Protein AF-A0A8J8AM19-F1 (afdb_monomer_lite)

Sequence (133 aa):
MIRPTSLARLFSALFAFALLAAAIPASAAVNDEQLAAAVAKLEKAGVVTDASYWLANAKRNQTCDGEKVGALIIAGAKRQGGKAGDLDGALKHLVRRRVITKTEYWETNAVAGKACAGGQVGSLISRLASTTK

Foldseek 3Di:
DDDDDDDDPDDDDPPVPPPPDPPDPPVQVVLLVLLLVLLVLCVVLVLDDCSVLLSVALGAPHKDFLQNLQSSLQSLQVLLVQPDPGSVSSLVSCCVVVLDVDCPLSVPANDHPHIDGSPVSSSSSSSSSVSHD

Radius of gyration: 26.18 Å; chains: 1; bounding box: 47×62×80 Å

Secondary structure (DSSP, 8-state):
-------------------------HHHHHHHHHHHHHHHHHHHTTS-S-HHHHHHHSSTT-EEEHHHHHHHHHHHHHHTT---SSHHHHHHHHHHTTS-S-SHHHHHHSSTT-EEEHHHHHHHHHHHHHH--

Structure (mmCIF, N/CA/C/O backbone):
data_AF-A0A8J8AM19-F1
#
_entry.id   AF-A0A8J8AM19-F1
#
loop_
_atom_site.group_PDB
_atom_site.id
_atom_site.type_symbol
_atom_site.label_atom_id
_atom_site.label_alt_id
_atom_site.label_comp_id
_atom_site.label_asym_id
_atom_site.label_entity_id
_atom_site.label_seq_id
_atom_site.pdbx_PDB_ins_code
_atom_site.Cartn_x
_atom_site.Cartn_y
_atom_site.Cartn_z
_atom_site.occupancy
_atom_site.B_iso_or_equiv
_atom_site.auth_seq_id
_atom_site.auth_comp_id
_atom_site.auth_asym_id
_atom_site.auth_atom_id
_atom_site.pdbx_PDB_model_num
ATOM 1 N N . MET A 1 1 ? 29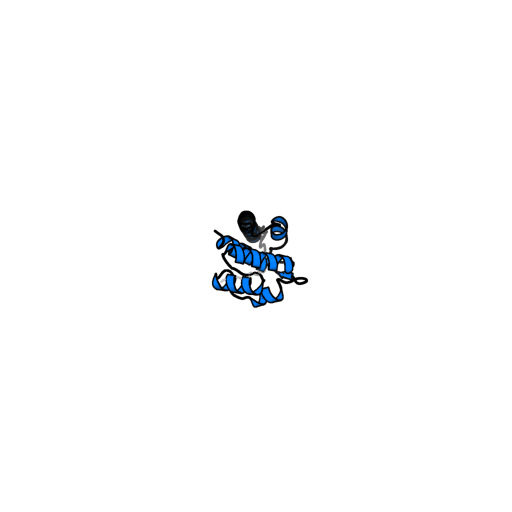.358 47.988 67.576 1.00 43.28 1 MET A N 1
ATOM 2 C CA . MET A 1 1 ? 29.717 48.032 66.142 1.00 43.28 1 MET A CA 1
ATOM 3 C C . MET A 1 1 ? 28.794 47.074 65.395 1.00 43.28 1 MET A C 1
ATOM 5 O O . MET A 1 1 ? 28.627 45.963 65.867 1.00 43.28 1 MET A O 1
ATOM 9 N N . ILE A 1 2 ? 28.231 47.544 64.273 1.00 49.12 2 ILE A N 1
ATOM 10 C CA . ILE A 1 2 ? 27.378 46.861 63.272 1.00 49.12 2 ILE A CA 1
ATOM 11 C C . ILE A 1 2 ? 25.879 46.714 63.636 1.00 49.12 2 ILE A C 1
ATOM 13 O O . ILE A 1 2 ? 25.476 45.930 64.487 1.00 49.12 2 ILE A O 1
ATOM 17 N N . ARG A 1 3 ? 25.081 47.559 62.960 1.00 44.12 3 ARG A N 1
ATOM 18 C CA . ARG A 1 3 ? 23.607 47.639 62.894 1.00 44.12 3 ARG A CA 1
ATOM 19 C C . ARG A 1 3 ? 23.070 46.697 61.768 1.00 44.12 3 ARG A C 1
ATOM 21 O O . ARG A 1 3 ? 23.848 45.912 61.244 1.00 44.12 3 ARG A O 1
ATOM 28 N N . PRO A 1 4 ? 21.809 46.800 61.305 1.00 50.88 4 PRO A N 1
ATOM 29 C CA . PRO A 1 4 ? 20.662 46.046 61.787 1.00 50.88 4 PRO A CA 1
ATOM 30 C C . PRO A 1 4 ? 19.961 45.258 60.650 1.00 50.88 4 PRO A C 1
ATOM 32 O O . PRO A 1 4 ? 20.354 45.290 59.487 1.00 50.88 4 PRO A O 1
ATOM 35 N N . THR A 1 5 ? 18.891 44.564 61.026 1.00 54.84 5 THR A N 1
ATOM 36 C CA . THR A 1 5 ? 17.759 44.100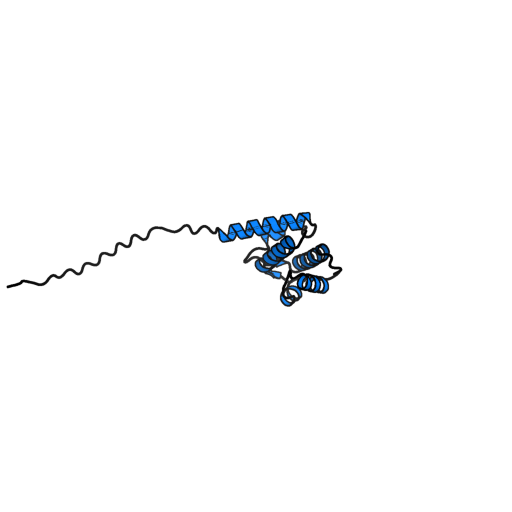 60.206 1.00 54.84 5 THR A CA 1
ATOM 37 C C . THR A 1 5 ? 17.579 44.771 58.833 1.00 54.84 5 THR A C 1
ATOM 39 O O . THR A 1 5 ? 17.400 45.982 58.732 1.00 54.84 5 THR A O 1
ATOM 42 N N . SER A 1 6 ? 17.479 43.964 57.771 1.00 50.69 6 SER A N 1
ATOM 43 C CA . SER A 1 6 ? 16.816 44.365 56.523 1.00 50.69 6 SER A CA 1
ATOM 44 C C . SER A 1 6 ? 15.852 43.283 56.058 1.00 50.69 6 SER A C 1
ATOM 46 O O . SER A 1 6 ? 16.200 42.280 55.442 1.00 50.69 6 SER A O 1
ATOM 48 N N . LEU A 1 7 ? 14.603 43.542 56.435 1.00 54.88 7 LEU A N 1
ATOM 49 C CA . LEU A 1 7 ? 13.380 43.099 55.795 1.00 54.88 7 LEU A CA 1
ATOM 50 C C . LEU A 1 7 ? 13.403 43.582 54.334 1.00 54.88 7 LEU A C 1
ATOM 52 O O . LEU A 1 7 ? 13.360 44.782 54.089 1.00 54.88 7 LEU A O 1
ATOM 56 N N . ALA A 1 8 ? 13.433 42.671 53.369 1.00 47.50 8 ALA A N 1
ATOM 57 C CA . ALA A 1 8 ? 13.026 42.971 51.997 1.00 47.50 8 ALA A CA 1
ATOM 58 C C . ALA A 1 8 ? 12.528 41.685 51.331 1.00 47.50 8 ALA A C 1
ATOM 60 O O . ALA A 1 8 ? 13.109 41.155 50.390 1.00 47.50 8 ALA A O 1
ATOM 61 N N . ARG A 1 9 ? 11.414 41.166 51.859 1.00 54.44 9 ARG A N 1
ATOM 62 C CA . ARG A 1 9 ? 10.478 40.393 51.044 1.00 54.44 9 ARG A CA 1
ATOM 63 C C . ARG A 1 9 ? 9.905 41.360 50.019 1.00 54.44 9 ARG A C 1
ATOM 65 O O . ARG A 1 9 ? 9.105 42.203 50.398 1.00 54.44 9 ARG A O 1
ATOM 72 N N . LEU A 1 10 ? 10.280 41.222 48.756 1.00 51.97 10 LEU A N 1
ATOM 73 C CA . LEU A 1 10 ? 9.481 41.716 47.641 1.00 51.97 10 LEU A CA 1
ATOM 74 C C . LEU A 1 10 ? 9.707 40.794 46.445 1.00 51.97 10 LEU A C 1
ATOM 76 O O . LEU A 1 10 ? 10.628 40.936 45.649 1.00 51.97 10 LEU A O 1
ATOM 80 N N . PHE A 1 11 ? 8.829 39.793 46.398 1.00 53.28 11 PHE A N 1
ATOM 81 C CA . PHE A 1 11 ? 8.333 39.165 45.183 1.00 53.28 11 PHE A CA 1
ATOM 82 C C . PHE A 1 11 ? 8.174 40.225 44.079 1.00 53.28 11 PHE A C 1
ATOM 84 O O . PHE A 1 11 ? 7.395 41.164 44.222 1.00 53.28 11 PHE A O 1
ATOM 91 N N . SER A 1 12 ? 8.868 40.065 42.959 1.00 47.41 12 SER A N 1
ATOM 92 C CA . SER A 1 12 ? 8.448 40.660 41.689 1.00 47.41 12 SER A CA 1
ATOM 93 C C . SER A 1 12 ? 8.850 39.727 40.564 1.00 47.41 12 SER A C 1
ATOM 95 O O . SER A 1 12 ? 9.909 39.824 39.953 1.00 47.41 12 SER A O 1
ATOM 97 N N . ALA A 1 13 ? 7.960 38.761 40.364 1.00 53.47 13 ALA A N 1
ATOM 98 C CA . ALA A 1 13 ? 7.844 37.996 39.146 1.00 53.47 13 ALA A CA 1
ATOM 99 C C . ALA A 1 13 ? 7.459 38.948 38.006 1.00 53.47 13 ALA A C 1
ATOM 101 O O . ALA A 1 13 ? 6.362 39.496 37.995 1.00 53.47 13 ALA A O 1
ATOM 102 N N . LEU A 1 14 ? 8.349 39.111 37.034 1.00 52.09 14 LEU A N 1
ATOM 103 C CA . LEU A 1 14 ? 8.008 39.575 35.691 1.00 52.09 14 LEU A CA 1
ATOM 10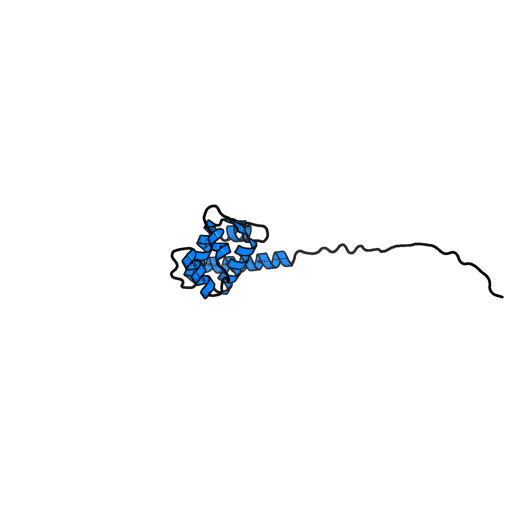4 C C . LEU A 1 14 ? 8.735 38.667 34.703 1.00 52.09 14 LEU A C 1
ATOM 106 O O . LEU A 1 14 ? 9.705 39.016 34.040 1.00 52.09 14 LEU A O 1
ATOM 110 N N . PHE A 1 15 ? 8.252 37.428 34.677 1.00 47.31 15 PHE A N 1
ATOM 111 C CA . PHE A 1 15 ? 8.540 36.454 33.641 1.00 47.31 15 PHE A CA 1
ATOM 112 C C . PHE A 1 15 ? 7.744 36.887 32.401 1.00 47.31 15 PHE A C 1
ATOM 114 O O . PHE A 1 15 ? 6.607 36.467 32.201 1.00 47.31 15 PHE A O 1
ATOM 121 N N . ALA A 1 16 ? 8.296 37.804 31.604 1.00 50.41 16 ALA A N 1
ATOM 122 C CA . ALA A 1 16 ? 7.707 38.208 30.328 1.00 50.41 16 ALA A CA 1
ATOM 123 C C . ALA A 1 16 ? 7.964 37.113 29.279 1.00 50.41 16 ALA A C 1
ATOM 125 O O . ALA A 1 16 ? 8.771 37.252 28.364 1.00 50.41 16 ALA A O 1
ATOM 126 N N . PHE A 1 17 ? 7.287 35.980 29.458 1.00 51.31 17 PHE A N 1
ATOM 127 C CA . PHE A 1 17 ? 7.216 34.891 28.496 1.00 51.31 17 PHE A CA 1
ATOM 128 C C . PHE A 1 17 ? 6.097 35.209 27.508 1.00 51.31 17 PHE A C 1
ATOM 130 O O . PHE A 1 17 ? 4.945 34.834 27.700 1.00 51.31 17 PHE A O 1
ATOM 137 N N . ALA A 1 18 ? 6.427 35.960 26.464 1.00 55.31 18 ALA A N 1
ATOM 138 C CA . ALA A 1 18 ? 5.520 36.208 25.350 1.00 55.31 18 ALA A CA 1
ATOM 139 C C . ALA A 1 18 ? 6.265 36.061 24.020 1.00 55.31 18 ALA A C 1
ATOM 141 O O . ALA A 1 18 ? 6.269 36.954 23.181 1.00 55.31 18 ALA A O 1
ATOM 142 N N . LEU A 1 19 ? 6.896 34.901 23.826 1.00 51.19 19 LEU A N 1
ATOM 143 C CA . LEU A 1 19 ? 7.164 34.377 22.493 1.00 51.19 19 LEU A CA 1
ATOM 144 C C . LEU A 1 19 ? 6.179 33.228 22.274 1.00 51.19 19 LEU A C 1
ATOM 146 O O . LEU A 1 19 ? 6.487 32.061 22.514 1.00 51.19 19 LEU A O 1
ATOM 150 N N . LEU A 1 20 ? 4.943 33.575 21.910 1.00 54.50 20 LEU A N 1
ATOM 151 C CA . LEU A 1 20 ? 3.954 32.587 21.506 1.00 54.50 20 LEU A CA 1
ATOM 152 C C . LEU A 1 20 ? 4.437 31.987 20.182 1.00 54.50 20 LEU A C 1
ATOM 154 O O . LEU A 1 20 ? 4.308 32.585 19.116 1.00 54.50 20 LEU A O 1
ATOM 158 N N . ALA A 1 21 ? 5.078 30.829 20.292 1.00 52.06 21 ALA A N 1
ATOM 159 C CA . ALA A 1 21 ? 5.559 30.033 19.185 1.00 52.06 21 ALA A CA 1
ATOM 160 C C . ALA A 1 21 ? 4.399 29.702 18.239 1.00 52.06 21 ALA A C 1
ATOM 162 O O . ALA A 1 21 ? 3.530 28.888 18.556 1.00 52.06 21 ALA A O 1
ATOM 163 N N . ALA A 1 22 ? 4.418 30.281 17.041 1.00 51.84 22 ALA A N 1
ATOM 164 C CA . ALA A 1 22 ? 3.741 29.684 15.905 1.00 51.84 22 ALA A CA 1
ATOM 165 C C . ALA A 1 22 ? 4.525 28.417 15.526 1.00 51.84 22 ALA A C 1
ATOM 167 O O . ALA A 1 22 ? 5.447 28.449 14.713 1.00 51.84 22 ALA A O 1
ATOM 168 N N . ALA A 1 23 ? 4.204 27.297 16.173 1.00 54.53 23 ALA A N 1
ATOM 169 C CA . ALA A 1 23 ? 4.656 25.981 15.749 1.00 54.53 23 ALA A CA 1
ATOM 170 C C . ALA A 1 23 ? 3.959 25.645 14.421 1.00 54.53 23 ALA A C 1
ATOM 172 O O . ALA A 1 23 ? 2.851 25.114 14.388 1.00 54.53 23 ALA A O 1
ATOM 173 N N . ILE A 1 24 ? 4.593 26.025 13.313 1.00 60.44 24 ILE A N 1
ATOM 174 C CA . ILE A 1 24 ? 4.156 25.683 11.959 1.00 60.44 24 ILE A CA 1
ATOM 175 C C . ILE A 1 24 ? 4.170 24.148 11.833 1.00 60.44 24 ILE A C 1
ATOM 177 O O . ILE A 1 24 ? 5.191 23.531 12.157 1.00 60.44 24 ILE A O 1
ATOM 181 N N . PRO A 1 25 ? 3.101 23.496 11.335 1.00 52.41 25 PRO A N 1
ATOM 182 C CA . PRO A 1 25 ? 3.067 22.052 11.123 1.00 52.41 25 PRO A CA 1
ATOM 183 C C . PRO A 1 25 ? 3.862 21.672 9.861 1.00 52.41 25 PRO A C 1
ATOM 185 O O . PRO A 1 25 ? 3.334 21.067 8.931 1.00 52.41 25 PRO A O 1
ATOM 188 N N . ALA A 1 26 ? 5.153 22.008 9.817 1.00 58.47 26 ALA A N 1
ATOM 189 C CA . ALA A 1 26 ? 6.036 21.691 8.695 1.00 58.47 26 ALA A CA 1
ATOM 190 C C . ALA A 1 26 ? 6.093 20.174 8.430 1.00 58.47 26 ALA A C 1
ATOM 192 O O . ALA A 1 26 ? 6.150 19.734 7.287 1.00 58.47 26 ALA A O 1
ATOM 193 N N . SER A 1 27 ? 5.984 19.354 9.483 1.00 59.72 27 SER A N 1
ATOM 194 C CA . SER A 1 27 ? 5.999 17.892 9.361 1.00 59.72 27 SER A CA 1
ATOM 195 C C . SER A 1 27 ? 4.760 17.318 8.657 1.00 59.72 27 SER A C 1
ATOM 197 O O . SER A 1 27 ? 4.872 16.293 7.991 1.00 59.72 27 SER A O 1
ATOM 199 N N . ALA A 1 28 ? 3.588 17.956 8.762 1.00 61.62 28 ALA A N 1
ATOM 200 C CA . ALA A 1 28 ? 2.385 17.482 8.072 1.00 61.62 28 ALA A CA 1
ATOM 201 C C . ALA A 1 28 ? 2.443 17.798 6.570 1.00 61.62 28 ALA A C 1
ATOM 203 O O . ALA A 1 28 ? 2.149 16.929 5.754 1.00 61.62 28 ALA A O 1
ATOM 204 N N . ALA A 1 29 ? 2.906 19.000 6.216 1.00 62.59 29 ALA A N 1
ATOM 205 C CA . ALA A 1 29 ? 3.047 19.427 4.826 1.00 62.59 29 ALA A CA 1
ATOM 206 C C . ALA A 1 29 ? 4.041 18.553 4.039 1.00 62.59 29 ALA A C 1
ATOM 208 O O . ALA A 1 29 ? 3.740 18.135 2.924 1.00 62.59 29 ALA A O 1
ATOM 209 N N . VAL A 1 30 ? 5.180 18.194 4.646 1.00 60.97 30 VAL A N 1
ATOM 210 C CA . VAL A 1 30 ? 6.181 17.315 4.012 1.00 60.97 30 VAL A CA 1
ATOM 211 C C . VAL A 1 30 ? 5.610 15.923 3.708 1.00 60.97 30 VAL A C 1
ATOM 213 O O . VAL A 1 30 ? 5.892 15.360 2.652 1.00 60.97 30 VAL A O 1
ATOM 216 N N . ASN A 1 31 ? 4.774 15.369 4.593 1.00 81.19 31 ASN A N 1
ATOM 217 C CA . ASN A 1 31 ? 4.151 14.060 4.363 1.00 81.19 31 ASN A CA 1
ATOM 218 C C . ASN A 1 31 ? 3.127 14.103 3.217 1.00 81.19 31 ASN A C 1
ATOM 220 O O . ASN A 1 31 ? 3.038 13.155 2.436 1.00 81.19 31 ASN A O 1
ATOM 224 N N . ASP A 1 32 ? 2.373 15.197 3.102 1.00 87.00 32 ASP A N 1
ATOM 225 C CA . ASP A 1 32 ? 1.370 15.379 2.051 1.00 87.00 32 ASP A CA 1
ATOM 226 C C . ASP A 1 32 ? 2.017 15.542 0.667 1.00 87.00 32 ASP A C 1
ATOM 228 O O . ASP A 1 32 ? 1.546 14.952 -0.306 1.00 87.00 32 ASP A O 1
ATOM 232 N N . GLU A 1 33 ? 3.129 16.273 0.575 1.00 90.38 33 GLU A N 1
ATOM 233 C CA . GLU A 1 33 ? 3.885 16.433 -0.672 1.00 90.38 33 GLU A CA 1
ATOM 234 C C . GLU A 1 33 ? 4.533 15.113 -1.122 1.00 90.38 33 GLU A C 1
ATOM 236 O O . GLU A 1 33 ? 4.451 14.733 -2.293 1.00 90.38 33 GLU A O 1
ATOM 241 N N . GLN A 1 34 ? 5.106 14.350 -0.185 1.00 91.69 34 GLN A N 1
ATOM 242 C CA . GLN A 1 34 ? 5.642 13.014 -0.463 1.00 91.69 34 GLN A CA 1
ATOM 243 C C . GLN A 1 34 ? 4.555 12.040 -0.931 1.00 91.69 34 GLN A C 1
ATOM 245 O O . GLN A 1 34 ? 4.784 11.253 -1.855 1.00 91.69 34 GLN A O 1
ATOM 250 N N . LEU A 1 35 ? 3.370 12.093 -0.316 1.00 94.56 35 LEU A N 1
ATOM 251 C CA . LEU A 1 35 ? 2.221 11.306 -0.749 1.00 94.56 35 LEU A CA 1
ATOM 252 C C . LEU A 1 35 ? 1.783 11.714 -2.160 1.00 94.56 35 LEU A C 1
ATOM 254 O O . LEU A 1 35 ? 1.588 10.838 -2.999 1.00 94.56 35 LEU A O 1
ATOM 258 N N . ALA A 1 36 ? 1.691 13.014 -2.450 1.00 95.75 36 ALA A N 1
ATOM 259 C CA . ALA A 1 36 ? 1.346 13.524 -3.776 1.00 95.75 36 ALA A CA 1
ATOM 260 C C . ALA A 1 36 ? 2.319 13.049 -4.858 1.00 95.75 36 ALA A C 1
ATOM 262 O O . ALA A 1 36 ? 1.891 12.521 -5.886 1.00 95.75 36 ALA A O 1
ATOM 263 N N . ALA A 1 37 ? 3.625 13.143 -4.602 1.00 95.81 37 ALA A N 1
ATOM 264 C CA . ALA A 1 37 ? 4.647 12.649 -5.517 1.00 95.81 37 ALA A CA 1
ATOM 265 C C . ALA A 1 37 ? 4.540 11.129 -5.743 1.00 95.81 37 ALA A C 1
ATOM 267 O O . ALA A 1 37 ? 4.653 10.653 -6.876 1.00 95.81 37 ALA A O 1
ATOM 268 N N . ALA A 1 38 ? 4.287 10.358 -4.681 1.00 96.31 38 ALA A N 1
ATOM 269 C CA . ALA A 1 38 ? 4.114 8.911 -4.769 1.00 96.31 38 ALA A CA 1
ATOM 270 C C . ALA A 1 38 ? 2.857 8.525 -5.565 1.00 96.31 38 ALA A C 1
ATOM 272 O O . ALA A 1 38 ? 2.934 7.665 -6.443 1.00 96.31 38 ALA A O 1
ATOM 273 N N . VAL A 1 39 ? 1.726 9.186 -5.304 1.00 96.81 39 VAL A N 1
ATOM 274 C CA . VAL A 1 39 ? 0.465 8.980 -6.028 1.00 96.81 39 VAL A CA 1
ATOM 275 C C . VAL A 1 39 ? 0.639 9.308 -7.508 1.00 96.81 39 VAL A C 1
ATOM 277 O O . VAL A 1 39 ? 0.331 8.461 -8.340 1.00 96.81 39 VAL A O 1
ATOM 280 N N . ALA A 1 40 ? 1.224 10.460 -7.845 1.00 96.44 40 ALA A N 1
ATOM 281 C CA . ALA A 1 40 ? 1.473 10.846 -9.235 1.00 96.44 40 ALA A CA 1
ATOM 282 C C . ALA A 1 40 ? 2.383 9.842 -9.964 1.00 96.44 40 ALA A C 1
ATOM 284 O O . ALA A 1 40 ? 2.180 9.531 -11.139 1.00 96.44 40 ALA A O 1
ATOM 285 N N . LYS A 1 41 ? 3.392 9.295 -9.274 1.00 96.00 41 LYS A N 1
ATOM 286 C CA . LYS A 1 41 ? 4.253 8.251 -9.839 1.00 96.00 41 LYS A CA 1
ATOM 287 C C . LYS A 1 41 ? 3.484 6.951 -10.094 1.00 96.00 41 LYS A C 1
ATOM 289 O O . LYS A 1 41 ? 3.667 6.335 -11.142 1.00 96.00 41 LYS A O 1
ATOM 294 N N . LEU A 1 42 ? 2.642 6.525 -9.154 1.00 95.56 42 LEU A N 1
ATOM 295 C CA . LEU A 1 42 ? 1.843 5.305 -9.291 1.00 95.56 42 LEU A CA 1
ATOM 296 C C . LEU A 1 42 ? 0.715 5.442 -10.316 1.00 95.56 42 LEU A C 1
ATOM 298 O O . LEU A 1 42 ? 0.402 4.465 -10.991 1.00 95.56 42 LEU A O 1
ATOM 302 N N . GLU A 1 43 ? 0.149 6.634 -10.475 1.00 95.56 43 GLU A N 1
ATOM 303 C CA . GLU A 1 43 ? -0.829 6.948 -11.517 1.00 95.56 43 GLU A CA 1
ATOM 304 C C . GLU A 1 43 ? -0.199 6.826 -12.907 1.00 95.56 43 GLU A C 1
ATOM 306 O O . GLU A 1 43 ? -0.692 6.076 -13.748 1.00 95.56 43 GLU A O 1
ATOM 311 N N . LYS A 1 44 ? 0.979 7.431 -13.118 1.00 94.12 44 LYS A N 1
ATOM 312 C CA . LYS A 1 44 ? 1.757 7.258 -14.361 1.00 94.12 44 LYS A CA 1
ATOM 313 C C . LYS A 1 44 ? 2.120 5.798 -14.643 1.00 94.12 44 LYS A C 1
ATOM 315 O O . LYS A 1 44 ? 2.254 5.409 -15.799 1.00 94.12 44 LYS A O 1
ATOM 320 N N . ALA A 1 45 ? 2.293 4.992 -13.597 1.00 92.50 45 ALA A N 1
ATOM 321 C CA . ALA A 1 45 ? 2.569 3.563 -13.710 1.00 92.50 45 ALA A CA 1
ATOM 322 C C . ALA A 1 45 ? 1.307 2.693 -13.891 1.00 92.50 45 ALA A C 1
ATOM 324 O O . ALA A 1 45 ? 1.438 1.472 -13.994 1.00 92.50 45 ALA A O 1
ATOM 325 N N . GLY A 1 46 ? 0.107 3.289 -13.902 1.00 92.06 46 GLY A N 1
ATOM 326 C CA . GLY A 1 46 ? -1.173 2.587 -14.028 1.00 92.06 46 GLY A CA 1
ATOM 327 C C . GLY A 1 46 ? -1.579 1.773 -12.793 1.00 92.06 46 GLY A C 1
ATOM 328 O O . GLY A 1 46 ? -2.403 0.871 -12.899 1.00 92.06 46 GLY A O 1
ATOM 329 N N . VAL A 1 47 ? -0.980 2.044 -11.629 1.00 93.75 47 VAL A N 1
ATOM 330 C CA . VAL A 1 47 ? -1.287 1.363 -10.355 1.00 93.75 47 VAL A CA 1
ATOM 331 C C . VAL A 1 47 ? -2.428 2.058 -9.610 1.00 93.75 47 VAL A C 1
ATOM 333 O O . VAL A 1 47 ? -3.197 1.405 -8.909 1.00 93.75 47 VAL A O 1
ATOM 336 N N . VAL A 1 48 ? -2.537 3.379 -9.760 1.00 93.50 48 VAL A N 1
ATOM 337 C CA . VAL A 1 48 ? -3.579 4.218 -9.157 1.00 93.50 48 VAL A CA 1
ATOM 338 C C . VAL A 1 48 ? -4.432 4.831 -10.263 1.00 93.50 48 VAL A C 1
ATOM 340 O O . VAL A 1 48 ? -3.885 5.342 -11.233 1.00 93.50 48 VAL A O 1
ATOM 343 N N . THR A 1 49 ? -5.755 4.810 -10.097 1.00 88.06 49 THR A N 1
ATOM 344 C CA . THR A 1 49 ? -6.716 5.419 -11.036 1.00 88.06 49 THR A CA 1
ATOM 345 C C . THR A 1 49 ? -7.424 6.653 -10.468 1.00 88.06 49 THR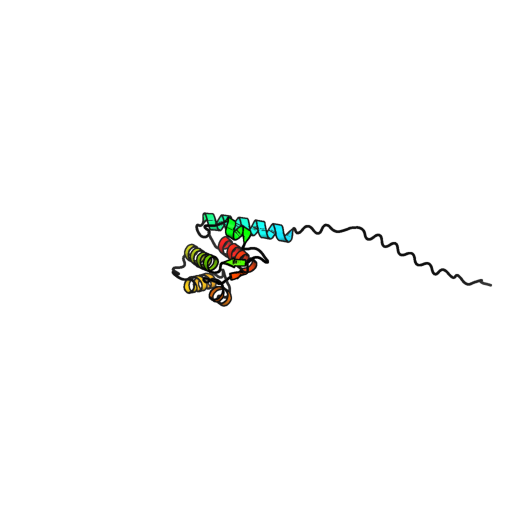 A C 1
ATOM 347 O O . THR A 1 49 ? -7.71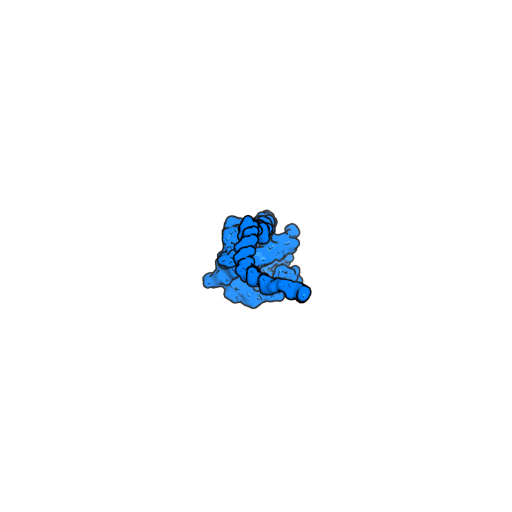9 7.573 -11.215 1.00 88.06 49 THR A O 1
ATOM 350 N N . ASP A 1 50 ? -7.661 6.707 -9.152 1.00 92.06 50 ASP A N 1
ATOM 351 C CA . ASP A 1 50 ? -8.324 7.833 -8.474 1.00 92.06 50 ASP A CA 1
ATOM 352 C C . ASP A 1 50 ? -7.328 8.630 -7.612 1.00 92.06 50 ASP A C 1
ATOM 354 O O . ASP A 1 50 ? -7.356 8.544 -6.381 1.00 92.06 50 ASP A O 1
ATOM 358 N N . ALA A 1 51 ? -6.419 9.404 -8.214 1.00 94.44 51 ALA A N 1
ATOM 359 C CA . ALA A 1 51 ? -5.390 10.140 -7.463 1.00 94.44 51 ALA A CA 1
ATOM 360 C C . ALA A 1 51 ? -5.976 11.020 -6.337 1.00 94.44 51 ALA A C 1
ATOM 362 O O . ALA A 1 51 ? -5.522 10.959 -5.191 1.00 94.44 51 ALA A O 1
ATOM 363 N N . SER A 1 52 ? -7.046 11.763 -6.630 1.00 95.31 52 SER A N 1
ATOM 364 C CA . SER A 1 52 ? -7.735 12.634 -5.667 1.00 95.31 52 SER A CA 1
ATOM 365 C C . SER A 1 52 ? -8.276 11.879 -4.449 1.00 95.31 52 SER A C 1
ATOM 367 O O . SER A 1 52 ? -8.242 12.402 -3.336 1.00 95.31 52 SER A O 1
ATOM 369 N N . TYR A 1 53 ? -8.726 10.632 -4.627 1.00 97.06 53 TYR A N 1
ATOM 370 C CA . TYR A 1 53 ? -9.197 9.799 -3.522 1.00 97.06 53 TYR A CA 1
ATOM 371 C C . TYR A 1 53 ? -8.064 9.502 -2.538 1.00 97.06 53 TYR A C 1
ATOM 373 O O . TYR A 1 53 ? -8.223 9.685 -1.329 1.00 97.06 53 TYR A O 1
ATOM 381 N N . TRP A 1 54 ? -6.904 9.085 -3.045 1.00 96.88 54 TRP A N 1
ATOM 382 C CA . TRP A 1 54 ? -5.757 8.755 -2.202 1.00 96.88 54 TRP A CA 1
ATOM 383 C C . TRP A 1 54 ? -5.201 9.989 -1.499 1.00 96.88 54 TRP A C 1
ATOM 385 O O . TRP A 1 54 ? -4.875 9.919 -0.318 1.00 96.88 54 TRP A O 1
ATOM 395 N N . LEU A 1 55 ? -5.173 11.137 -2.176 1.00 95.81 55 LEU A N 1
ATOM 396 C CA . LEU A 1 55 ? -4.724 12.393 -1.574 1.00 95.81 55 LEU A CA 1
ATOM 397 C C . LEU A 1 55 ? -5.664 12.910 -0.485 1.00 95.81 55 LEU A C 1
ATOM 399 O O . LEU A 1 55 ? -5.212 13.602 0.422 1.00 95.81 55 LEU A O 1
ATOM 403 N N . ALA A 1 56 ? -6.950 12.576 -0.531 1.00 95.19 56 ALA A N 1
ATOM 404 C CA . ALA A 1 56 ? -7.877 12.926 0.539 1.00 95.19 56 ALA A CA 1
ATOM 405 C C . ALA A 1 56 ? -7.815 11.933 1.717 1.00 95.19 56 ALA A C 1
ATOM 407 O O . ALA A 1 56 ? -7.868 12.348 2.873 1.00 95.19 56 ALA A O 1
ATOM 408 N N . ASN A 1 57 ? -7.674 10.633 1.433 1.00 96.44 57 ASN A N 1
ATOM 409 C CA . ASN A 1 57 ? -7.952 9.569 2.405 1.00 96.44 57 ASN A CA 1
ATOM 410 C C . ASN A 1 57 ? -6.708 8.832 2.930 1.00 96.44 57 ASN A C 1
ATOM 412 O O . ASN A 1 57 ? -6.722 8.340 4.056 1.00 96.44 57 ASN A O 1
ATOM 416 N N . ALA A 1 58 ? -5.607 8.758 2.174 1.00 96.12 58 ALA A N 1
ATOM 417 C CA . ALA A 1 58 ? -4.389 8.034 2.569 1.00 96.12 58 ALA A CA 1
ATOM 418 C C . ALA A 1 58 ? -3.475 8.865 3.491 1.00 96.12 58 ALA A C 1
ATOM 420 O O . ALA A 1 58 ? -2.251 8.877 3.354 1.00 96.12 58 ALA A O 1
ATOM 421 N N . LYS A 1 59 ? -4.088 9.576 4.441 1.00 94.00 59 LYS A N 1
ATOM 422 C CA . LYS A 1 59 ? -3.437 10.480 5.395 1.00 94.00 59 LYS A CA 1
ATOM 423 C C . LYS A 1 59 ? -3.610 9.989 6.827 1.00 94.00 59 LYS A C 1
ATOM 425 O O . LYS A 1 59 ? -4.467 9.159 7.136 1.00 94.00 59 LYS A O 1
ATOM 430 N N . ARG A 1 60 ? -2.784 10.501 7.741 1.00 90.75 60 ARG A N 1
ATOM 431 C CA . ARG A 1 60 ? -2.933 10.207 9.175 1.00 90.75 60 ARG A CA 1
ATOM 432 C C . ARG A 1 60 ? -4.327 10.646 9.652 1.00 90.75 60 ARG A C 1
ATOM 434 O O . ARG A 1 60 ? -4.809 11.697 9.248 1.00 90.75 60 ARG A O 1
ATOM 441 N N . ASN A 1 61 ? -4.947 9.834 10.509 1.00 91.44 61 ASN A N 1
ATOM 442 C CA . ASN A 1 61 ? -6.301 10.025 11.057 1.00 91.44 61 ASN A CA 1
ATOM 443 C C . ASN A 1 61 ? -7.451 9.986 10.034 1.00 91.44 61 ASN A C 1
ATOM 445 O O . ASN A 1 61 ? -8.590 10.245 10.404 1.00 91.44 61 ASN A O 1
ATOM 449 N N . GLN A 1 62 ? -7.172 9.633 8.780 1.00 95.69 62 GLN A N 1
ATOM 450 C CA . GLN A 1 62 ? -8.191 9.339 7.777 1.00 95.69 62 GLN A CA 1
ATOM 451 C C . GLN A 1 62 ? -8.365 7.827 7.618 1.00 95.69 62 GLN A C 1
ATOM 453 O O . GLN A 1 62 ? -7.593 7.033 8.171 1.00 95.69 62 GLN A O 1
ATOM 458 N N . THR A 1 63 ? -9.383 7.420 6.865 1.00 96.56 63 THR A N 1
ATOM 459 C CA . THR A 1 63 ? -9.648 6.012 6.550 1.00 96.56 63 THR A CA 1
ATOM 460 C C . THR A 1 63 ? -9.758 5.817 5.049 1.00 96.56 63 THR A C 1
ATOM 462 O O . THR A 1 63 ? -10.240 6.687 4.332 1.00 96.56 63 THR A O 1
ATOM 465 N N . CYS A 1 64 ? -9.286 4.672 4.574 1.00 97.50 64 CYS A N 1
ATOM 466 C CA . CYS A 1 64 ? -9.470 4.235 3.201 1.00 97.50 64 CYS A CA 1
ATOM 467 C C . CYS A 1 64 ? -10.416 3.042 3.176 1.00 97.50 64 CYS A C 1
ATOM 469 O O . CYS A 1 64 ? -10.408 2.211 4.082 1.00 97.50 64 CYS A O 1
ATOM 471 N N . ASP A 1 65 ? -11.180 2.950 2.103 1.00 98.12 65 ASP A N 1
ATOM 472 C CA . ASP A 1 65 ? -12.039 1.823 1.804 1.00 98.12 65 ASP A CA 1
ATOM 473 C C . ASP A 1 65 ? -11.182 0.576 1.557 1.00 98.12 65 ASP A C 1
ATOM 475 O O . ASP A 1 65 ? -10.204 0.609 0.803 1.00 98.12 65 ASP A O 1
ATOM 479 N N . GLY A 1 66 ? -11.530 -0.512 2.241 1.00 97.50 66 GLY A N 1
ATOM 480 C CA . GLY A 1 66 ? -10.773 -1.754 2.205 1.00 97.50 66 GLY A CA 1
ATOM 481 C C . GLY A 1 66 ? -10.730 -2.373 0.812 1.00 97.50 66 GLY A C 1
ATOM 482 O O . GLY A 1 66 ? -9.676 -2.855 0.401 1.00 97.50 66 GLY A O 1
ATOM 483 N N . GLU A 1 67 ? -11.821 -2.300 0.048 1.00 96.94 67 GLU A N 1
ATOM 484 C CA . GLU A 1 67 ? -11.890 -2.839 -1.313 1.00 96.94 67 GLU A CA 1
ATOM 485 C C . GLU A 1 67 ? -10.948 -2.086 -2.257 1.00 96.94 67 GLU A C 1
ATOM 487 O O . GLU A 1 67 ? -10.141 -2.700 -2.962 1.00 96.94 67 GLU A O 1
ATOM 492 N N . LYS A 1 68 ? -10.964 -0.748 -2.198 1.00 97.44 68 LYS A N 1
ATOM 493 C CA . LYS A 1 68 ? -10.026 0.097 -2.950 1.00 97.44 68 LYS A CA 1
ATOM 494 C C . LYS A 1 68 ? -8.575 -0.207 -2.588 1.00 97.44 68 LYS A C 1
ATOM 496 O O . LYS A 1 68 ? -7.716 -0.252 -3.471 1.00 97.44 68 LYS A O 1
ATOM 501 N N . VAL A 1 69 ? -8.275 -0.429 -1.307 1.00 97.62 69 VAL A N 1
ATOM 502 C CA . VAL A 1 69 ? -6.919 -0.788 -0.860 1.00 97.62 69 VAL A CA 1
ATOM 503 C C . VAL A 1 69 ? -6.521 -2.184 -1.344 1.00 97.62 69 VAL A C 1
ATOM 505 O O . VAL A 1 69 ? -5.388 -2.369 -1.788 1.00 97.62 69 VAL A O 1
ATOM 508 N N . GLY A 1 70 ? -7.436 -3.154 -1.326 1.00 97.00 70 GLY A N 1
ATOM 509 C CA . GLY A 1 70 ? -7.196 -4.490 -1.871 1.00 97.00 70 GLY A CA 1
ATOM 510 C C . GLY A 1 70 ? -6.853 -4.440 -3.362 1.00 97.00 70 GLY A C 1
ATOM 511 O O . GLY A 1 70 ? -5.845 -5.005 -3.794 1.00 97.00 70 GLY A O 1
ATOM 512 N N . ALA A 1 71 ? -7.621 -3.670 -4.138 1.00 96.00 71 ALA A N 1
ATOM 513 C CA . ALA A 1 71 ? -7.347 -3.434 -5.553 1.00 96.00 71 ALA A CA 1
ATOM 514 C C . ALA A 1 71 ? -5.979 -2.761 -5.781 1.00 96.00 71 ALA A C 1
ATOM 516 O O . ALA A 1 71 ? -5.219 -3.197 -6.650 1.00 96.00 71 ALA A O 1
ATOM 517 N N . LEU A 1 72 ? -5.623 -1.760 -4.965 1.00 96.75 72 LEU A N 1
ATOM 518 C CA . LEU A 1 72 ? -4.313 -1.100 -5.004 1.00 96.75 72 LEU A CA 1
ATOM 519 C C . LEU A 1 72 ? -3.163 -2.091 -4.765 1.00 96.75 72 LEU A C 1
ATOM 521 O O . LEU A 1 72 ? -2.159 -2.060 -5.478 1.00 96.75 72 LEU A O 1
ATOM 525 N N . ILE A 1 73 ? -3.297 -2.979 -3.776 1.00 96.94 73 ILE A N 1
ATOM 526 C CA . ILE A 1 73 ? -2.291 -3.999 -3.447 1.00 96.94 73 ILE A CA 1
ATOM 527 C C . ILE A 1 73 ? -2.082 -4.952 -4.627 1.00 96.94 73 ILE A C 1
ATOM 529 O O . ILE A 1 73 ? -0.939 -5.218 -5.013 1.00 96.94 73 ILE A O 1
ATOM 533 N N . ILE A 1 74 ? -3.171 -5.420 -5.240 1.00 96.25 74 ILE A N 1
ATOM 534 C CA . ILE A 1 74 ? -3.122 -6.305 -6.409 1.00 96.25 74 ILE A CA 1
ATOM 535 C C . ILE A 1 74 ? -2.462 -5.595 -7.596 1.00 96.25 74 ILE A C 1
ATOM 537 O O . ILE A 1 74 ? -1.553 -6.150 -8.219 1.00 96.25 74 ILE A O 1
ATOM 541 N N . ALA A 1 75 ? -2.868 -4.359 -7.896 1.00 95.06 75 ALA A N 1
ATOM 542 C CA . ALA A 1 75 ? -2.291 -3.566 -8.979 1.00 95.06 75 ALA A CA 1
ATOM 543 C C . ALA A 1 75 ? -0.790 -3.307 -8.758 1.00 95.06 75 ALA A C 1
ATOM 545 O O . ALA A 1 75 ? 0.024 -3.512 -9.663 1.00 95.06 75 ALA A O 1
ATOM 546 N N . GLY A 1 76 ? -0.404 -2.946 -7.532 1.00 94.44 76 GLY A N 1
ATOM 547 C CA . GLY A 1 76 ? 0.989 -2.748 -7.142 1.00 94.44 76 GLY A CA 1
ATOM 548 C C . GLY A 1 76 ? 1.828 -4.019 -7.297 1.00 94.44 76 GLY A C 1
ATOM 549 O O . GLY A 1 76 ? 2.922 -3.974 -7.863 1.00 94.44 76 GLY A O 1
ATOM 550 N N . ALA A 1 77 ? 1.310 -5.173 -6.868 1.00 95.06 77 ALA A N 1
ATOM 551 C CA . ALA A 1 77 ? 1.989 -6.456 -7.032 1.00 95.06 77 ALA A CA 1
ATOM 552 C C . ALA A 1 77 ? 2.175 -6.829 -8.512 1.00 95.06 77 ALA A C 1
ATOM 554 O O . ALA A 1 77 ? 3.278 -7.220 -8.910 1.00 95.06 77 ALA A O 1
ATOM 555 N N . LYS A 1 78 ? 1.137 -6.648 -9.343 1.00 93.75 78 LYS A N 1
ATOM 556 C CA . LYS A 1 78 ? 1.197 -6.874 -10.798 1.00 93.75 78 LYS A CA 1
ATOM 557 C C . LYS A 1 78 ? 2.247 -5.991 -11.463 1.00 93.75 78 LYS A C 1
ATOM 559 O O . LYS A 1 78 ? 3.068 -6.489 -12.232 1.00 93.75 78 LYS A O 1
ATOM 564 N N . ARG A 1 79 ? 2.302 -4.703 -11.105 1.00 92.69 79 ARG A N 1
ATOM 565 C CA . ARG A 1 79 ? 3.316 -3.772 -11.626 1.00 92.69 79 ARG A CA 1
ATOM 566 C C . ARG A 1 79 ? 4.744 -4.196 -11.272 1.00 92.69 79 ARG A C 1
ATOM 568 O O . ARG A 1 79 ? 5.667 -3.932 -12.035 1.00 92.69 79 ARG A O 1
ATOM 575 N N . GLN A 1 80 ? 4.933 -4.909 -10.163 1.00 90.25 80 GLN A N 1
ATOM 576 C CA . GLN A 1 80 ? 6.225 -5.480 -9.768 1.00 90.25 80 GLN A CA 1
ATOM 577 C C . GLN A 1 80 ? 6.514 -6.865 -10.372 1.00 90.25 80 GLN A C 1
ATOM 579 O O . GLN A 1 80 ? 7.438 -7.549 -9.916 1.00 90.25 80 GLN A O 1
ATOM 584 N N . GLY A 1 81 ? 5.742 -7.296 -11.373 1.00 87.31 81 GLY A N 1
ATOM 585 C CA . GLY A 1 81 ? 5.903 -8.584 -12.050 1.00 87.31 81 GLY A CA 1
ATOM 586 C C . GLY A 1 81 ? 5.299 -9.770 -11.296 1.00 87.31 81 GLY A C 1
ATOM 587 O O . GLY A 1 81 ? 5.629 -10.916 -11.597 1.00 87.31 81 GLY A O 1
ATOM 588 N N . GLY A 1 82 ? 4.447 -9.522 -10.298 1.00 85.94 82 GLY A N 1
ATOM 589 C CA . GLY A 1 82 ? 3.686 -10.572 -9.627 1.00 85.94 82 GLY A CA 1
ATOM 590 C C . GLY A 1 82 ? 2.582 -11.117 -10.533 1.00 85.94 82 GLY A C 1
ATOM 591 O O . GLY A 1 82 ? 1.884 -10.355 -11.195 1.00 85.94 82 GLY A O 1
ATOM 592 N N . LYS A 1 83 ? 2.386 -12.440 -10.534 1.00 81.19 83 LYS A N 1
ATOM 593 C CA . LYS A 1 83 ? 1.284 -13.112 -11.255 1.00 81.19 83 LYS A CA 1
ATOM 594 C C . LYS A 1 83 ? -0.002 -13.235 -10.421 1.00 81.19 83 LYS A C 1
ATOM 596 O O . LYS A 1 83 ? -0.868 -14.036 -10.748 1.00 81.19 83 LYS A O 1
ATOM 601 N N . ALA A 1 84 ? -0.107 -12.492 -9.321 1.00 72.50 84 ALA A N 1
ATOM 602 C CA . ALA A 1 84 ? -1.220 -12.615 -8.391 1.00 72.50 84 ALA A CA 1
ATOM 603 C C . ALA A 1 84 ? -2.542 -12.154 -9.025 1.00 72.50 84 ALA A C 1
ATOM 605 O O . ALA A 1 84 ? -2.652 -11.020 -9.504 1.00 72.50 84 ALA A O 1
ATOM 606 N N . GLY A 1 85 ? -3.531 -13.050 -9.031 1.00 82.12 85 GLY A N 1
ATOM 607 C CA . GLY A 1 85 ? -4.909 -12.750 -9.425 1.00 82.12 85 GLY A CA 1
ATOM 608 C C . GLY A 1 85 ? -5.764 -12.223 -8.272 1.00 82.12 85 GLY A C 1
ATOM 609 O O . GLY A 1 85 ? -6.806 -11.628 -8.523 1.00 82.12 85 GLY A O 1
ATOM 610 N N . ASP A 1 86 ? -5.306 -12.404 -7.034 1.00 93.06 86 ASP A N 1
ATOM 611 C CA . ASP A 1 86 ? -6.038 -12.141 -5.801 1.00 93.06 86 ASP A CA 1
ATOM 612 C C . ASP A 1 86 ? -5.178 -11.407 -4.756 1.00 93.06 86 ASP A C 1
ATOM 614 O O . ASP A 1 86 ? -3.982 -11.152 -4.946 1.00 93.06 86 ASP A O 1
ATOM 618 N N . LEU A 1 87 ? -5.818 -11.034 -3.646 1.00 95.06 87 LEU A N 1
ATOM 619 C CA . LEU A 1 87 ? -5.186 -10.292 -2.560 1.00 95.06 87 LEU A CA 1
ATOM 620 C C . LEU A 1 87 ? -4.087 -11.108 -1.864 1.00 95.06 87 LEU A C 1
ATOM 622 O O . LEU A 1 87 ? -2.996 -10.587 -1.644 1.00 95.06 87 LEU A O 1
ATOM 626 N N . ASP A 1 88 ? -4.341 -12.382 -1.557 1.00 95.06 88 ASP A N 1
ATOM 627 C CA . ASP A 1 88 ? -3.380 -13.261 -0.875 1.00 95.06 88 ASP A CA 1
ATOM 628 C C . ASP A 1 88 ? -2.080 -13.423 -1.682 1.00 95.06 88 ASP A C 1
ATOM 630 O O . ASP A 1 88 ? -0.978 -13.182 -1.172 1.00 95.06 88 ASP A O 1
ATOM 634 N N . GLY A 1 89 ? -2.185 -13.735 -2.977 1.00 95.25 89 GLY A N 1
ATOM 635 C CA . GLY A 1 89 ? -1.025 -13.836 -3.854 1.00 95.25 89 GLY A CA 1
ATOM 636 C C . GLY A 1 89 ? -0.268 -12.512 -3.970 1.00 95.25 89 GLY A C 1
ATOM 637 O O . GLY A 1 89 ? 0.968 -12.498 -4.011 1.00 95.25 89 GLY A O 1
ATOM 638 N N . ALA A 1 90 ? -0.989 -11.387 -3.995 1.00 96.81 90 ALA A N 1
ATOM 639 C CA . ALA A 1 90 ? -0.389 -10.063 -4.086 1.00 96.81 90 ALA A CA 1
ATOM 640 C C . ALA A 1 90 ? 0.400 -9.730 -2.815 1.00 96.81 90 ALA A C 1
ATOM 642 O O . ALA A 1 90 ? 1.553 -9.303 -2.901 1.00 96.81 90 ALA A O 1
ATOM 643 N N . LEU A 1 91 ? -0.168 -10.006 -1.640 1.00 96.81 91 LEU A N 1
ATOM 644 C CA . LEU A 1 91 ? 0.490 -9.813 -0.350 1.00 96.81 91 LEU A CA 1
ATOM 645 C C . LEU A 1 91 ? 1.759 -10.661 -0.231 1.00 96.81 91 LEU A C 1
ATOM 647 O O . LEU A 1 91 ? 2.825 -10.126 0.083 1.00 96.81 91 LEU A O 1
ATOM 651 N N . LYS A 1 92 ? 1.694 -11.949 -0.586 1.00 95.56 92 LYS A N 1
ATOM 652 C CA . LYS A 1 92 ? 2.869 -12.840 -0.615 1.00 95.56 92 LYS A CA 1
ATOM 653 C C . LYS A 1 92 ? 3.969 -12.321 -1.542 1.00 95.56 92 LYS A C 1
ATOM 655 O O . LYS A 1 92 ? 5.155 -12.383 -1.200 1.00 95.56 92 LYS A O 1
ATOM 660 N N . HIS A 1 93 ? 3.600 -11.788 -2.708 1.00 95.69 93 HIS A N 1
ATOM 661 C CA . HIS A 1 93 ? 4.556 -11.180 -3.636 1.00 95.69 93 HIS A CA 1
ATOM 662 C C . HIS A 1 93 ? 5.199 -9.921 -3.045 1.00 95.69 93 HIS A C 1
ATOM 664 O O . HIS A 1 93 ? 6.424 -9.793 -3.059 1.00 95.69 93 HIS A O 1
ATOM 670 N N . LEU A 1 94 ? 4.402 -9.017 -2.473 1.00 94.88 94 LEU A N 1
ATOM 671 C CA . LEU A 1 94 ? 4.897 -7.771 -1.882 1.00 94.88 94 LEU A CA 1
ATOM 672 C C . LEU A 1 94 ? 5.784 -8.009 -0.651 1.00 94.88 94 LEU A C 1
ATOM 674 O O . LEU A 1 94 ? 6.763 -7.281 -0.473 1.00 94.88 94 LEU A O 1
ATOM 678 N N . VAL A 1 95 ? 5.517 -9.049 0.148 1.00 96.25 95 VAL A N 1
ATOM 679 C CA . VAL A 1 95 ? 6.417 -9.489 1.230 1.00 96.25 95 VAL A CA 1
ATOM 680 C C . VAL A 1 95 ? 7.757 -9.954 0.671 1.00 96.25 95 VAL A C 1
ATOM 682 O O . VAL A 1 95 ? 8.811 -9.493 1.110 1.00 96.25 95 VAL A O 1
ATOM 685 N N . ARG A 1 96 ? 7.748 -10.812 -0.357 1.00 94.31 96 ARG A N 1
ATOM 686 C CA . ARG A 1 96 ? 8.978 -11.306 -1.001 1.00 94.31 96 ARG A CA 1
ATOM 687 C C . ARG A 1 96 ? 9.823 -10.171 -1.580 1.00 94.31 96 ARG A C 1
ATOM 689 O O . ARG A 1 96 ? 11.050 -10.223 -1.544 1.00 94.31 96 ARG A O 1
ATOM 696 N N . ARG A 1 97 ? 9.162 -9.130 -2.090 1.00 93.12 97 ARG A N 1
ATOM 697 C CA . ARG A 1 97 ? 9.780 -7.902 -2.610 1.00 93.12 97 ARG A CA 1
ATOM 698 C C . ARG A 1 97 ? 10.151 -6.890 -1.522 1.00 93.12 97 ARG A C 1
ATOM 700 O O . ARG A 1 97 ? 10.708 -5.849 -1.858 1.00 93.12 97 ARG A O 1
ATOM 707 N N . ARG A 1 98 ? 9.885 -7.199 -0.247 1.00 94.56 98 ARG A N 1
ATOM 708 C CA . ARG A 1 98 ? 10.134 -6.345 0.928 1.00 94.56 98 ARG A CA 1
ATOM 709 C C . ARG A 1 98 ? 9.427 -4.985 0.866 1.00 94.56 98 ARG A C 1
ATOM 711 O O . ARG A 1 98 ? 9.893 -4.014 1.454 1.00 94.56 98 ARG A O 1
ATOM 718 N N . VAL A 1 99 ? 8.298 -4.911 0.163 1.00 94.44 99 VAL A N 1
ATOM 719 C CA . VAL A 1 99 ? 7.441 -3.713 0.113 1.00 94.44 99 VAL A CA 1
ATOM 720 C C . VAL A 1 99 ? 6.612 -3.605 1.389 1.00 94.44 99 VAL A C 1
ATOM 722 O O . VAL A 1 99 ? 6.426 -2.517 1.929 1.00 94.44 99 VAL A O 1
ATOM 725 N N . ILE A 1 100 ? 6.133 -4.745 1.884 1.00 95.38 100 ILE A N 1
ATOM 726 C CA . ILE A 1 100 ? 5.462 -4.887 3.176 1.00 95.38 100 ILE A CA 1
ATOM 727 C C . ILE A 1 100 ? 6.159 -5.984 3.976 1.00 95.38 100 ILE A C 1
ATOM 729 O O . ILE A 1 100 ? 6.804 -6.862 3.407 1.00 95.38 100 ILE A O 1
ATOM 733 N N . THR A 1 101 ? 6.031 -5.938 5.297 1.00 93.88 101 THR A N 1
ATOM 734 C CA . THR A 1 101 ? 6.680 -6.917 6.186 1.00 93.88 101 THR A CA 1
ATOM 735 C C . THR A 1 101 ? 5.741 -8.050 6.584 1.00 93.88 101 THR A C 1
ATOM 737 O O . THR A 1 101 ? 6.184 -9.170 6.804 1.00 93.88 101 THR A O 1
ATOM 740 N N . LYS A 1 102 ? 4.452 -7.738 6.718 1.00 92.81 102 LYS A N 1
ATOM 741 C CA . LYS A 1 102 ? 3.422 -8.574 7.336 1.00 92.81 102 LYS A CA 1
ATOM 742 C C . LYS A 1 102 ? 2.120 -8.456 6.553 1.00 92.81 102 LYS A C 1
ATOM 744 O O . LYS A 1 102 ? 1.853 -7.384 5.999 1.00 92.81 102 LYS A O 1
ATOM 749 N N . THR A 1 103 ? 1.342 -9.532 6.497 1.00 95.56 103 THR A N 1
ATOM 750 C CA . THR A 1 103 ? 0.132 -9.623 5.665 1.00 95.56 103 THR A CA 1
ATOM 751 C C . THR A 1 103 ? -1.157 -9.533 6.475 1.00 95.56 103 THR A C 1
ATOM 753 O O . THR A 1 103 ? -2.149 -9.041 5.949 1.00 95.56 103 THR A O 1
ATOM 756 N N . GLU A 1 104 ? -1.131 -9.873 7.765 1.00 96.75 104 GLU A N 1
ATOM 757 C CA . GLU A 1 104 ? -2.318 -10.109 8.600 1.00 96.75 104 GLU A CA 1
ATOM 758 C C . GLU A 1 104 ? -3.238 -8.880 8.674 1.00 96.75 104 GLU A C 1
ATOM 760 O O . GLU A 1 104 ? -4.466 -8.976 8.594 1.00 96.75 104 GLU A O 1
ATOM 765 N N . TYR A 1 105 ? -2.634 -7.690 8.774 1.00 97.00 105 TYR A N 1
ATOM 766 C CA . TYR A 1 105 ? -3.372 -6.428 8.754 1.00 97.00 105 TYR A CA 1
ATOM 767 C C . TYR A 1 105 ? -4.146 -6.240 7.444 1.00 97.00 105 TYR A C 1
ATOM 769 O O . TYR A 1 105 ? -5.299 -5.812 7.460 1.00 97.00 105 TYR A O 1
ATOM 777 N N . TRP A 1 106 ? -3.522 -6.555 6.313 1.00 97.56 106 TRP A N 1
ATOM 778 C CA . TRP A 1 106 ? -4.103 -6.339 4.994 1.00 97.56 106 TRP A CA 1
ATOM 779 C C . TRP A 1 106 ? -5.142 -7.402 4.658 1.00 97.56 106 TRP A C 1
ATOM 781 O O . TRP A 1 106 ? -6.203 -7.055 4.161 1.00 97.56 106 TRP A O 1
ATOM 791 N N . GLU A 1 107 ? -4.891 -8.662 5.007 1.00 96.06 107 GLU A N 1
ATOM 792 C CA . GLU A 1 107 ? -5.858 -9.757 4.844 1.00 96.06 107 GLU A CA 1
ATOM 793 C C . GLU A 1 107 ? -7.177 -9.452 5.562 1.00 96.06 107 GLU A C 1
ATOM 795 O O . GLU A 1 107 ? -8.254 -9.726 5.041 1.00 96.06 107 GLU A O 1
ATOM 800 N N . THR A 1 108 ? -7.096 -8.824 6.738 1.00 96.88 108 THR A N 1
ATOM 801 C CA . THR A 1 108 ? -8.275 -8.499 7.548 1.00 96.88 108 THR A CA 1
ATOM 802 C C . THR A 1 108 ? -9.002 -7.237 7.074 1.00 96.88 108 THR A C 1
ATOM 804 O O . THR A 1 108 ? -10.227 -7.162 7.168 1.00 96.88 108 THR A O 1
ATOM 807 N N . ASN A 1 109 ? -8.265 -6.214 6.624 1.00 97.44 109 ASN A N 1
ATOM 808 C CA . ASN A 1 109 ? -8.815 -4.864 6.439 1.00 97.44 109 ASN A CA 1
ATOM 809 C C . ASN A 1 109 ? -8.904 -4.404 4.978 1.00 97.44 109 ASN A C 1
ATOM 811 O O . ASN A 1 109 ? -9.702 -3.518 4.690 1.00 97.44 109 ASN A O 1
ATOM 815 N N . ALA A 1 110 ? -8.115 -4.972 4.061 1.00 97.00 110 ALA A N 1
ATOM 816 C CA . ALA A 1 110 ? -8.094 -4.601 2.642 1.00 97.00 110 ALA A CA 1
ATOM 817 C C . ALA A 1 110 ? -9.096 -5.434 1.818 1.00 97.00 110 ALA A C 1
ATOM 819 O O . ALA A 1 110 ? -8.772 -5.956 0.753 1.00 97.00 110 ALA A O 1
ATOM 820 N N . VAL A 1 111 ? -10.310 -5.584 2.351 1.00 96.25 111 VAL A N 1
ATOM 821 C CA . VAL A 1 111 ? -11.417 -6.348 1.760 1.00 96.25 111 VAL A CA 1
ATOM 822 C C . VAL A 1 111 ? -12.709 -5.527 1.795 1.00 96.25 111 VAL A C 1
ATOM 824 O O . VAL A 1 111 ? -12.804 -4.539 2.527 1.00 96.25 111 VAL A O 1
ATOM 827 N N . ALA A 1 112 ? -13.710 -5.932 1.012 1.00 95.94 112 ALA A N 1
ATOM 828 C CA . ALA A 1 112 ? -14.988 -5.229 0.915 1.00 95.94 112 ALA A CA 1
ATOM 829 C C . ALA A 1 112 ? -15.689 -5.074 2.278 1.00 95.94 112 ALA A C 1
ATOM 831 O O . ALA A 1 112 ? -15.700 -5.988 3.107 1.00 95.94 112 ALA A O 1
ATOM 832 N N . GLY A 1 113 ? -16.265 -3.892 2.513 1.00 95.94 113 GLY A N 1
ATOM 833 C CA . GLY A 1 113 ? -16.961 -3.555 3.761 1.00 95.94 113 GLY A CA 1
ATOM 834 C C . GLY A 1 113 ? -16.050 -3.325 4.974 1.00 95.94 113 GLY A C 1
ATOM 835 O O . GLY A 1 113 ? -16.545 -3.175 6.093 1.00 95.94 113 GLY A O 1
ATOM 836 N N . LYS A 1 114 ? -14.726 -3.304 4.786 1.00 97.94 114 LYS A N 1
ATOM 837 C CA . LYS A 1 114 ? -13.739 -2.959 5.819 1.00 97.94 114 LYS A CA 1
ATOM 838 C C . LYS A 1 114 ? -13.057 -1.633 5.499 1.00 97.94 114 LYS A C 1
ATOM 840 O O . LYS A 1 114 ? -13.257 -1.052 4.436 1.00 97.94 114 LYS A O 1
ATOM 845 N N . ALA A 1 115 ? -12.260 -1.148 6.445 1.00 97.25 115 ALA A N 1
ATOM 846 C CA . ALA A 1 115 ? -11.513 0.091 6.302 1.00 97.25 115 ALA A CA 1
ATOM 847 C C . ALA A 1 115 ? -10.053 -0.099 6.712 1.00 97.25 115 ALA A C 1
ATOM 849 O O . ALA A 1 115 ? -9.745 -0.770 7.698 1.00 97.25 115 ALA A O 1
ATOM 850 N N . CYS A 1 116 ? -9.150 0.548 5.985 1.00 97.56 116 CYS A N 1
ATOM 851 C CA . CYS A 1 116 ? -7.745 0.658 6.346 1.00 97.56 116 CYS A CA 1
ATOM 852 C C . CYS A 1 116 ? -7.449 2.044 6.926 1.00 97.56 116 CYS A C 1
ATOM 854 O O . CYS A 1 116 ? -8.017 3.054 6.515 1.00 97.56 116 CYS A O 1
ATOM 856 N N . ALA A 1 117 ? -6.502 2.114 7.856 1.00 97.12 117 ALA A N 1
ATOM 857 C CA . ALA A 1 117 ? -6.032 3.372 8.409 1.00 97.12 117 ALA A CA 1
ATOM 858 C C . ALA A 1 117 ? -5.238 4.132 7.341 1.00 97.12 117 ALA A C 1
ATOM 860 O O . ALA A 1 117 ? -4.241 3.621 6.822 1.00 97.12 117 ALA A O 1
ATOM 861 N N . GLY A 1 118 ? -5.627 5.373 7.060 1.00 96.25 118 GLY A N 1
ATOM 862 C CA . GLY A 1 118 ? -5.048 6.181 5.990 1.00 96.25 118 GLY A CA 1
ATOM 863 C C . GLY A 1 118 ? -3.533 6.341 6.114 1.00 96.25 118 GLY A C 1
ATOM 864 O O . GLY A 1 118 ? -2.826 6.243 5.122 1.00 96.25 118 GLY A O 1
ATOM 865 N N . GLY A 1 119 ? -2.993 6.457 7.332 1.00 94.56 119 GLY A N 1
ATOM 866 C CA . GLY A 1 119 ? -1.541 6.521 7.546 1.00 94.56 119 GLY A CA 1
ATOM 867 C C . GLY A 1 119 ? -0.785 5.236 7.161 1.00 94.56 119 GLY A C 1
ATOM 868 O O . GLY A 1 119 ? 0.342 5.308 6.662 1.00 94.56 119 GLY A O 1
ATOM 869 N N . GLN A 1 120 ? -1.399 4.060 7.350 1.00 95.31 120 GLN A N 1
ATOM 870 C CA . GLN A 1 120 ? -0.832 2.782 6.895 1.00 95.31 120 GLN A CA 1
ATOM 871 C C . GLN A 1 120 ? -0.860 2.702 5.368 1.00 95.31 120 GLN A C 1
ATOM 873 O O . GLN A 1 120 ? 0.129 2.310 4.747 1.00 95.31 120 GLN A O 1
ATOM 878 N N . VAL A 1 121 ? -1.967 3.138 4.764 1.00 97.25 121 VAL A N 1
ATOM 879 C CA . VAL A 1 121 ? -2.142 3.174 3.307 1.00 97.25 121 VAL A CA 1
ATOM 880 C C . VAL A 1 121 ? -1.186 4.171 2.652 1.00 97.25 121 VAL A C 1
ATOM 882 O O . VAL A 1 121 ? -0.531 3.821 1.677 1.00 97.25 121 VAL A O 1
ATOM 885 N N . GLY A 1 122 ? -1.014 5.368 3.212 1.00 96.50 122 GLY A N 1
ATOM 886 C CA . GLY A 1 122 ? -0.045 6.352 2.725 1.00 96.50 122 GLY A CA 1
ATOM 887 C C . GLY A 1 122 ? 1.378 5.793 2.740 1.00 96.50 122 GLY A C 1
ATOM 888 O O . GLY A 1 122 ? 2.089 5.865 1.741 1.00 96.50 122 GLY A O 1
ATOM 889 N N . SER A 1 123 ? 1.756 5.105 3.823 1.00 95.38 123 SER A N 1
ATOM 890 C CA . SER A 1 123 ? 3.054 4.422 3.908 1.00 95.38 123 SER A CA 1
ATOM 891 C C . SER A 1 123 ? 3.202 3.304 2.867 1.00 95.38 123 SER A C 1
ATOM 893 O O . SER A 1 123 ? 4.287 3.108 2.318 1.00 95.38 123 SER A O 1
ATOM 895 N N . LEU A 1 124 ? 2.135 2.547 2.591 1.00 96.69 124 LEU A N 1
ATOM 896 C CA . LEU A 1 124 ? 2.117 1.534 1.532 1.00 96.69 124 LEU A CA 1
ATOM 897 C C . LEU A 1 124 ? 2.317 2.174 0.151 1.00 96.69 124 LEU A C 1
ATOM 899 O O . LEU A 1 124 ? 3.177 1.717 -0.600 1.00 96.69 124 LEU A O 1
ATOM 903 N N . ILE A 1 125 ? 1.581 3.244 -0.159 1.00 96.94 125 ILE A N 1
ATOM 904 C CA . ILE A 1 125 ? 1.690 4.001 -1.415 1.00 96.94 125 ILE A CA 1
ATOM 905 C C . ILE A 1 125 ? 3.123 4.492 -1.625 1.00 96.94 125 ILE A C 1
ATOM 907 O O . ILE A 1 125 ? 3.701 4.255 -2.685 1.00 96.94 125 ILE A O 1
ATO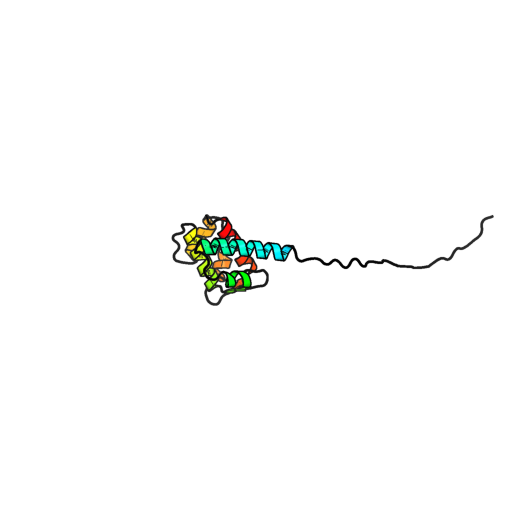M 911 N N . SER A 1 126 ? 3.745 5.093 -0.608 1.00 95.75 126 SER A N 1
ATOM 912 C CA . SER A 1 126 ? 5.135 5.551 -0.701 1.00 95.75 126 SER A CA 1
ATOM 913 C C . SER A 1 126 ? 6.114 4.406 -0.995 1.00 95.75 126 SER A C 1
ATOM 915 O O . SER A 1 126 ? 7.009 4.560 -1.828 1.00 95.75 126 SER A O 1
ATOM 917 N N . ARG A 1 127 ? 5.939 3.231 -0.368 1.00 95.81 127 ARG A N 1
ATOM 918 C CA . ARG A 1 127 ? 6.790 2.047 -0.617 1.00 95.81 127 ARG A CA 1
ATOM 919 C C . ARG A 1 127 ? 6.555 1.428 -1.995 1.00 95.81 127 ARG A C 1
ATOM 921 O O . ARG A 1 127 ? 7.502 0.995 -2.652 1.00 95.81 127 ARG A O 1
ATOM 928 N N . LEU A 1 128 ? 5.311 1.390 -2.462 1.00 95.44 128 LEU A N 1
ATOM 929 C CA . LEU A 1 128 ? 4.997 0.960 -3.825 1.00 95.44 128 LEU A CA 1
ATOM 930 C C . LEU A 1 128 ? 5.631 1.911 -4.844 1.00 95.44 128 LEU A C 1
ATOM 932 O O . LEU A 1 128 ? 6.265 1.457 -5.795 1.00 95.44 128 LEU A O 1
ATOM 936 N N . ALA A 1 129 ? 5.535 3.222 -4.623 1.00 95.50 129 ALA A N 1
ATOM 937 C CA . ALA A 1 129 ? 6.122 4.223 -5.504 1.00 95.50 129 ALA A CA 1
ATOM 938 C C . ALA A 1 129 ? 7.655 4.133 -5.546 1.00 95.50 129 ALA A C 1
ATOM 940 O O . ALA A 1 129 ? 8.242 4.232 -6.624 1.00 95.50 129 ALA A O 1
ATOM 941 N N . SER A 1 130 ? 8.326 3.901 -4.413 1.00 93.88 130 SER A N 1
ATOM 942 C CA . SER A 1 130 ? 9.792 3.783 -4.374 1.00 93.88 130 SER A CA 1
ATOM 943 C C . SER A 1 130 ? 10.315 2.523 -5.072 1.00 93.88 130 SER A C 1
ATOM 945 O O . SER A 1 130 ? 11.416 2.535 -5.617 1.00 93.88 130 SER A O 1
ATOM 947 N N . THR A 1 131 ? 9.517 1.454 -5.114 1.00 91.25 131 THR A N 1
ATOM 948 C CA . THR A 1 131 ? 9.884 0.168 -5.733 1.00 91.25 131 THR A CA 1
ATOM 949 C C . THR A 1 131 ? 9.405 0.014 -7.178 1.00 91.25 131 THR A C 1
ATOM 951 O O . THR A 1 131 ? 9.867 -0.882 -7.890 1.00 91.25 131 THR A O 1
ATOM 954 N N . THR A 1 132 ? 8.516 0.899 -7.632 1.00 87.56 132 THR A N 1
ATOM 955 C CA . THR A 1 132 ? 8.042 0.955 -9.018 1.00 87.56 132 THR A CA 1
ATOM 956 C C . THR A 1 132 ? 9.059 1.695 -9.889 1.00 87.56 132 THR A C 1
ATOM 958 O O . THR A 1 132 ? 9.411 2.844 -9.599 1.00 87.56 132 THR A O 1
ATOM 961 N N . LYS A 1 133 ? 9.545 1.019 -10.936 1.00 71.00 133 LYS A N 1
ATOM 962 C CA . LYS A 1 133 ? 10.409 1.590 -11.978 1.00 71.00 133 LYS A CA 1
ATOM 963 C C . LYS A 1 133 ? 9.579 2.193 -13.106 1.00 71.00 133 LYS A C 1
ATOM 965 O O . LYS A 1 133 ? 8.523 1.601 -13.457 1.00 71.00 133 LYS A O 1
#

pLDDT: mean 84.86, std 17.76, range [43.28, 98.12]